Protein AF-A0A9E5UNI3-F1 (afdb_monomer_lite)

pLDDT: mean 81.17, std 11.44, range [41.97, 94.31]

Sequence (112 aa):
MERIGECLTPWPAFVIVAHEAVLGVPSLPRLLHLIREQALPFFSQAADRLAYIQKQYQLHPEDVAEWYAQTRWAIQSPASAPMLSTTQDTLLALGILSEKKPLEVLSQTLDF

Radius of gyration: 17.73 Å; chains: 1; bounding box: 31×44×41 Å

Secondary structure (DSSP, 8-state):
---S-----SS-S------GGGTT-TTHHHHHHHHHHHHHHHHH-HHHHHHHHHHHHT--HHHHHHHHHH----SSPPPPHHHHHHHHHHHHHTTS-SSPPPHHHH------

Foldseek 3Di:
DDPPDDDDDLAAPDDDDDDPVCVPVPCVVVVLVVVLVVCVVLVPDDPVNLVVCCVVVVDDSVVSVVVVVVDDDDSDDDDDPVRLVVNQVVCVVVVVDPDDDDVCVVDDPPPD

Structure (mmCIF, N/CA/C/O backbone):
data_AF-A0A9E5UNI3-F1
#
_entry.id   AF-A0A9E5UNI3-F1
#
loop_
_atom_site.group_PDB
_atom_site.id
_atom_site.type_symbol
_atom_site.label_atom_id
_atom_site.label_alt_id
_atom_site.label_comp_id
_atom_site.label_asym_id
_atom_site.label_entity_id
_atom_site.label_seq_id
_atom_site.pdbx_PDB_ins_code
_atom_site.Cartn_x
_atom_site.Cartn_y
_atom_site.Cartn_z
_atom_site.occupancy
_atom_site.B_iso_or_equiv
_atom_site.auth_seq_id
_atom_site.auth_comp_id
_atom_site.auth_asym_id
_atom_site.auth_atom_id
_atom_site.pdbx_PDB_model_num
ATOM 1 N N . MET A 1 1 ? 8.581 24.498 -17.241 1.00 41.97 1 MET A N 1
ATOM 2 C CA . MET A 1 1 ? 7.389 24.384 -16.378 1.00 41.97 1 MET A CA 1
ATOM 3 C C . MET A 1 1 ? 7.878 23.795 -15.069 1.00 41.97 1 MET A C 1
ATOM 5 O O . MET A 1 1 ? 8.087 22.593 -15.000 1.00 41.97 1 MET A O 1
ATOM 9 N N . GLU A 1 2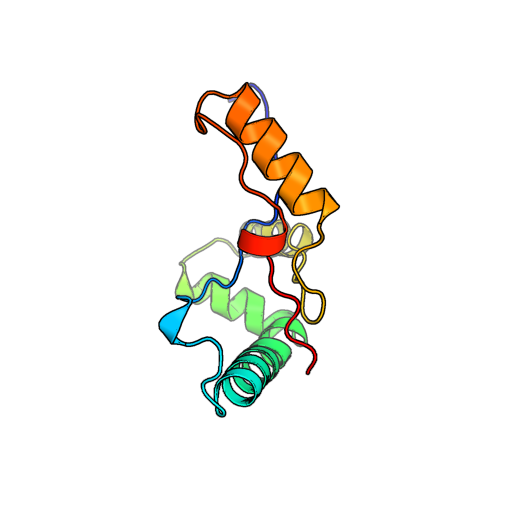 ? 8.224 24.642 -14.100 1.00 46.03 2 GLU A N 1
ATOM 10 C CA . GLU A 1 2 ? 8.705 24.176 -12.796 1.00 46.03 2 GLU A CA 1
ATOM 11 C C . GLU A 1 2 ? 7.510 23.620 -12.018 1.00 46.03 2 GLU A C 1
ATOM 13 O O . GLU A 1 2 ? 6.540 24.333 -11.754 1.00 46.03 2 GLU A O 1
ATOM 18 N N . ARG A 1 3 ? 7.538 22.320 -11.706 1.00 57.88 3 ARG A N 1
ATOM 19 C CA . ARG A 1 3 ? 6.612 21.740 -10.732 1.00 57.88 3 ARG A CA 1
ATOM 20 C C . ARG A 1 3 ? 6.924 22.413 -9.394 1.00 57.88 3 ARG A C 1
ATOM 22 O O . ARG A 1 3 ? 8.017 22.238 -8.873 1.00 57.88 3 ARG A O 1
ATOM 29 N N . ILE A 1 4 ? 5.978 23.184 -8.853 1.00 64.06 4 ILE A N 1
ATOM 30 C CA . ILE A 1 4 ? 6.133 23.934 -7.586 1.00 64.06 4 ILE A CA 1
ATOM 31 C C . ILE A 1 4 ? 6.396 22.987 -6.385 1.00 64.06 4 ILE A C 1
ATOM 33 O O . ILE A 1 4 ? 6.845 23.415 -5.328 1.00 64.06 4 ILE A O 1
ATOM 37 N N . GLY A 1 5 ? 6.205 21.681 -6.568 1.00 66.06 5 GLY A N 1
ATOM 38 C CA . GLY A 1 5 ? 6.701 20.611 -5.708 1.00 66.06 5 GLY A CA 1
ATOM 39 C C . GLY A 1 5 ? 6.002 19.299 -6.054 1.00 66.06 5 GLY A C 1
ATOM 40 O O . GLY A 1 5 ? 4.863 19.308 -6.521 1.00 66.06 5 GLY A O 1
ATOM 41 N N . GLU A 1 6 ? 6.672 18.169 -5.842 1.00 67.06 6 GLU A N 1
ATOM 42 C CA . GLU A 1 6 ? 6.030 16.853 -5.851 1.00 67.06 6 GLU A CA 1
ATOM 43 C C . GLU A 1 6 ? 5.661 16.488 -4.412 1.00 67.06 6 GLU A C 1
ATOM 45 O O . GLU A 1 6 ? 6.523 16.419 -3.537 1.00 67.06 6 GLU A O 1
ATOM 50 N N . CYS A 1 7 ? 4.368 16.295 -4.146 1.00 70.19 7 CYS A N 1
ATOM 51 C CA . CYS A 1 7 ? 3.893 15.821 -2.852 1.00 70.19 7 CYS A CA 1
ATOM 52 C C . CYS A 1 7 ? 3.636 14.319 -2.954 1.00 70.19 7 CYS A C 1
ATOM 54 O O . CYS A 1 7 ? 2.610 13.887 -3.481 1.00 70.19 7 CYS A O 1
ATOM 56 N N . LEU A 1 8 ? 4.595 13.524 -2.482 1.00 70.88 8 LEU A N 1
ATOM 57 C CA . LEU A 1 8 ? 4.409 12.085 -2.363 1.00 70.88 8 LEU A CA 1
ATOM 58 C C . LEU A 1 8 ? 3.465 11.803 -1.196 1.00 70.88 8 LEU A C 1
ATOM 60 O O . LEU A 1 8 ? 3.680 12.274 -0.077 1.00 70.88 8 LEU A O 1
ATOM 64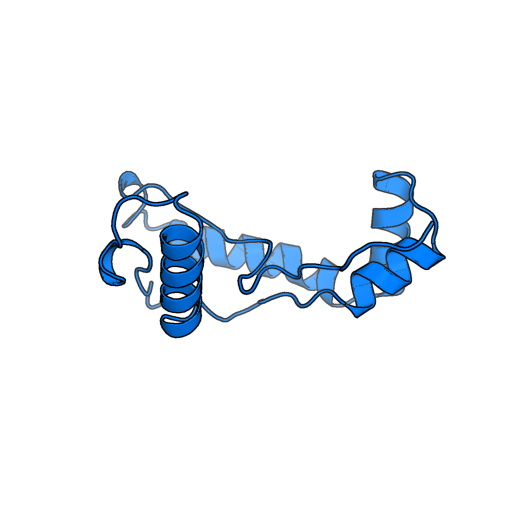 N N . THR A 1 9 ? 2.420 11.021 -1.451 1.00 72.44 9 THR A N 1
ATOM 65 C CA . THR A 1 9 ? 1.519 10.579 -0.391 1.00 72.44 9 THR A CA 1
ATOM 66 C C . THR A 1 9 ? 2.275 9.667 0.577 1.00 72.44 9 THR A C 1
ATOM 68 O O . THR A 1 9 ? 2.943 8.734 0.127 1.00 72.44 9 THR A O 1
ATOM 71 N N . PRO A 1 10 ? 2.154 9.869 1.901 1.00 69.94 10 PRO A N 1
ATOM 72 C CA . PRO A 1 10 ? 2.875 9.068 2.891 1.00 69.94 10 PRO A CA 1
ATOM 73 C C . PRO A 1 10 ? 2.294 7.653 3.095 1.00 69.94 10 PRO A C 1
ATOM 75 O O . PRO A 1 10 ? 2.771 6.913 3.954 1.00 69.94 10 PRO A O 1
ATOM 78 N N . TRP A 1 11 ? 1.272 7.262 2.326 1.00 76.81 11 TRP A N 1
ATOM 79 C CA . TRP A 1 11 ? 0.588 5.966 2.394 1.00 76.81 11 TRP A CA 1
ATOM 80 C C . TRP A 1 11 ? 0.688 5.197 1.066 1.00 76.81 11 TRP A C 1
ATOM 82 O O . TRP A 1 11 ? 0.936 5.807 0.022 1.00 76.81 11 TRP A O 1
ATOM 92 N N . PRO A 1 12 ? 0.501 3.860 1.070 1.00 75.69 12 PRO A N 1
ATOM 93 C CA . PRO A 1 12 ? 0.528 3.067 -0.152 1.00 75.69 12 PRO A CA 1
ATOM 94 C C . PRO A 1 12 ? -0.597 3.477 -1.100 1.00 75.69 12 PRO A C 1
ATOM 96 O O . PRO A 1 12 ? -1.736 3.684 -0.689 1.00 75.69 12 PRO A O 1
ATOM 99 N N . ALA A 1 13 ? -0.282 3.516 -2.393 1.00 75.50 13 ALA A N 1
ATOM 100 C CA . ALA A 1 13 ? -1.248 3.854 -3.434 1.00 75.50 13 ALA A CA 1
ATOM 101 C C . ALA A 1 13 ? -2.371 2.808 -3.594 1.00 75.50 13 ALA A C 1
ATOM 103 O O . ALA A 1 13 ? -3.430 3.127 -4.126 1.00 75.50 13 ALA A O 1
ATOM 104 N N . PHE A 1 14 ? -2.157 1.569 -3.131 1.00 81.94 14 PHE A N 1
ATOM 105 C CA . PHE A 1 14 ? -3.082 0.451 -3.322 1.00 81.94 14 PHE A CA 1
ATOM 106 C C . PHE A 1 14 ? -3.275 -0.349 -2.030 1.00 81.94 14 PHE A C 1
ATOM 108 O O . PHE A 1 14 ? -2.303 -0.709 -1.365 1.00 81.94 14 PHE A O 1
ATOM 115 N N . VAL A 1 15 ? -4.532 -0.670 -1.712 1.00 83.50 15 VAL A N 1
ATOM 116 C CA . VAL A 1 15 ? -4.939 -1.526 -0.587 1.00 83.50 15 VAL A CA 1
ATOM 117 C C . VAL A 1 15 ? -6.133 -2.395 -0.995 1.00 83.50 15 VAL A C 1
ATOM 119 O O . VAL A 1 15 ?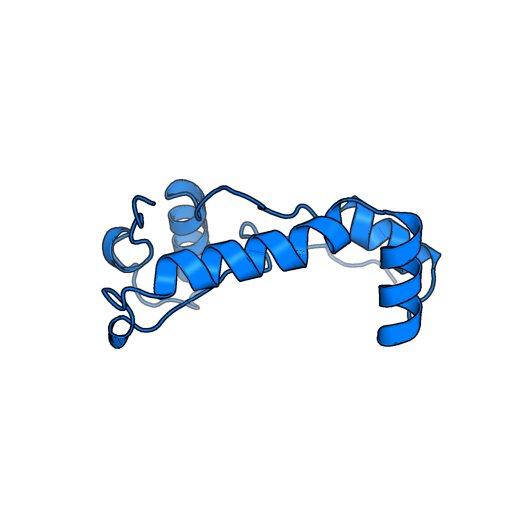 -6.932 -1.998 -1.842 1.00 83.50 15 VAL A O 1
ATOM 122 N N . ILE A 1 16 ? -6.269 -3.577 -0.389 1.00 83.19 16 ILE A N 1
ATOM 123 C CA . ILE A 1 16 ? -7.467 -4.419 -0.516 1.00 83.19 16 ILE A CA 1
ATOM 124 C C . ILE A 1 16 ? -8.374 -4.121 0.676 1.00 83.19 16 ILE A C 1
ATOM 126 O O . ILE A 1 16 ? -7.924 -4.177 1.818 1.00 83.19 16 ILE A O 1
ATOM 130 N N . VAL A 1 17 ? -9.648 -3.834 0.411 1.0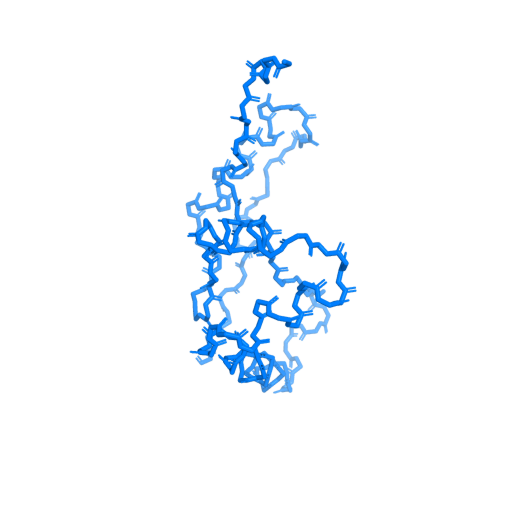0 85.38 17 VAL A N 1
ATOM 131 C CA . VAL A 1 17 ? -10.671 -3.580 1.434 1.00 85.38 17 VAL A CA 1
ATOM 132 C C . VAL A 1 17 ? -11.812 -4.568 1.238 1.00 85.38 17 VAL A C 1
ATOM 134 O O . VAL A 1 17 ? -12.171 -4.898 0.108 1.00 85.38 17 VAL A O 1
ATOM 137 N N . ALA A 1 18 ? -12.383 -5.043 2.339 1.00 85.06 18 ALA A N 1
ATOM 138 C CA . ALA A 1 18 ? -13.500 -5.972 2.338 1.00 85.06 18 ALA A CA 1
ATOM 139 C C . ALA A 1 18 ? -14.590 -5.485 3.296 1.00 85.06 18 ALA A C 1
ATOM 141 O O . ALA A 1 18 ? -14.299 -4.840 4.302 1.00 85.06 18 ALA A O 1
ATOM 142 N N . HIS A 1 19 ? -15.848 -5.796 2.985 1.00 87.50 19 HIS A N 1
ATOM 143 C CA . HIS A 1 19 ? -16.952 -5.533 3.905 1.00 87.50 19 HIS A CA 1
ATOM 144 C C . HIS A 1 19 ? -16.896 -6.516 5.077 1.00 87.50 19 HIS A C 1
ATOM 146 O O . HIS A 1 19 ? -16.640 -7.701 4.884 1.00 87.50 19 HIS A O 1
ATOM 152 N N . GLU A 1 20 ? -17.263 -6.071 6.276 1.00 85.19 20 GLU A N 1
ATOM 153 C CA . GLU A 1 20 ? -17.320 -6.939 7.458 1.00 85.19 20 GLU A CA 1
ATOM 154 C C . GLU A 1 20 ? -18.180 -8.204 7.276 1.00 85.19 20 GLU A C 1
ATOM 156 O O . GLU A 1 20 ? -17.904 -9.229 7.882 1.00 85.19 20 GLU A O 1
ATOM 161 N N . ALA A 1 21 ? -19.177 -8.186 6.384 1.00 87.50 21 ALA A N 1
ATOM 162 C CA . ALA A 1 21 ? -20.065 -9.314 6.127 1.00 87.50 21 ALA A CA 1
ATOM 163 C C . ALA A 1 21 ? -19.352 -10.499 5.460 1.00 87.50 21 ALA A C 1
ATOM 165 O O . ALA A 1 21 ? -19.879 -11.608 5.464 1.00 87.50 21 ALA A O 1
ATOM 166 N N . VAL A 1 22 ? -18.173 -10.272 4.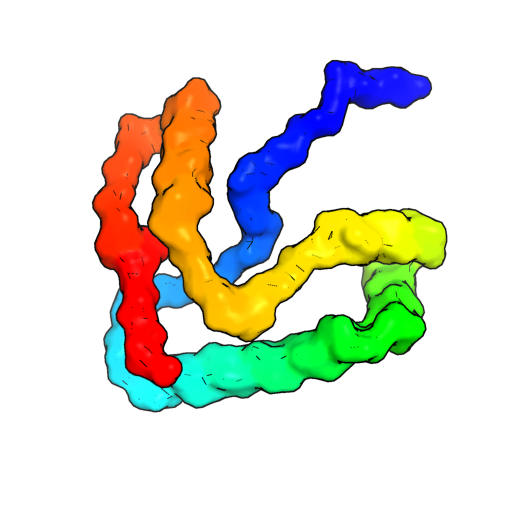867 1.00 87.25 22 VAL A N 1
ATOM 167 C CA . VAL A 1 22 ? -17.355 -11.351 4.303 1.00 87.25 22 VAL A CA 1
ATOM 168 C C . VAL A 1 22 ? -16.313 -11.878 5.291 1.00 87.25 22 VAL A C 1
ATOM 170 O O . VAL A 1 22 ? -15.662 -12.884 5.002 1.00 87.25 22 VAL A O 1
ATOM 173 N N . LEU A 1 23 ? -16.163 -11.245 6.461 1.00 80.56 23 LEU A N 1
ATOM 174 C CA . LEU A 1 23 ? -15.317 -11.753 7.538 1.00 80.56 23 LEU A CA 1
ATOM 175 C C . LEU A 1 23 ? -15.940 -13.049 8.070 1.00 80.56 23 LEU A C 1
ATOM 177 O O . LEU A 1 23 ? -17.087 -13.072 8.505 1.00 80.56 23 LEU A O 1
ATOM 181 N N . GLY A 1 24 ? -15.195 -14.150 7.985 1.00 79.69 24 GLY A N 1
ATOM 182 C CA . GLY A 1 24 ? -15.674 -15.484 8.366 1.00 79.69 24 GLY A CA 1
ATOM 183 C C . GLY A 1 24 ? -16.170 -16.348 7.205 1.00 79.69 24 GLY A C 1
ATOM 184 O O . GLY A 1 24 ? -16.479 -17.519 7.416 1.00 79.69 24 GLY A O 1
ATOM 185 N N . VAL A 1 25 ? -16.187 -15.833 5.969 1.00 89.12 25 VAL A N 1
ATOM 186 C CA . VAL A 1 25 ? -16.397 -16.677 4.786 1.00 89.12 25 VAL A CA 1
ATOM 187 C C . VAL A 1 25 ? -15.208 -17.643 4.649 1.00 89.12 25 VAL A C 1
ATOM 189 O O . VAL A 1 25 ? -14.082 -17.180 4.445 1.00 89.12 25 VAL A O 1
ATOM 192 N N . PRO A 1 26 ? -15.412 -18.977 4.688 1.00 86.94 26 PRO A N 1
ATOM 193 C CA . PRO A 1 26 ? -14.303 -19.940 4.700 1.00 86.94 26 PRO A CA 1
ATOM 194 C C . PRO A 1 26 ? -13.402 -19.888 3.461 1.00 86.94 26 PRO A C 1
ATOM 196 O O . PRO A 1 26 ? -12.259 -20.332 3.500 1.00 86.94 26 PRO A O 1
ATOM 199 N N . SER A 1 27 ? -13.904 -19.358 2.342 1.00 89.56 27 SER A N 1
ATOM 200 C CA . SER A 1 27 ? -13.147 -19.207 1.097 1.00 89.56 27 SER A CA 1
ATOM 201 C C . SER A 1 27 ? -12.342 -17.908 1.007 1.00 89.56 27 SER A C 1
ATOM 203 O O . SER A 1 27 ? -11.503 -17.801 0.113 1.00 89.56 27 SER A O 1
ATOM 205 N N . LEU A 1 28 ? -12.532 -16.946 1.918 1.00 87.81 28 LEU A N 1
ATOM 206 C CA . LEU A 1 28 ? -11.794 -15.678 1.928 1.00 87.81 28 LEU A CA 1
ATOM 207 C C . LEU A 1 28 ? -10.260 -15.853 1.976 1.00 87.81 28 LEU A C 1
ATOM 209 O O . LEU A 1 28 ? -9.585 -15.220 1.160 1.00 87.81 28 LEU A O 1
ATOM 213 N N . PRO A 1 29 ? -9.680 -16.730 2.825 1.00 84.88 29 PRO A N 1
ATOM 214 C CA . PRO A 1 29 ? -8.232 -16.943 2.852 1.00 84.88 29 PRO A CA 1
ATOM 215 C C . PRO A 1 29 ? -7.725 -17.480 1.511 1.00 84.88 29 PRO A C 1
ATOM 217 O O . PRO A 1 29 ? -6.728 -17.005 0.968 1.00 84.88 29 PRO A O 1
ATOM 220 N N . ARG A 1 30 ? -8.463 -18.437 0.930 1.00 89.12 30 ARG A N 1
ATOM 221 C CA . ARG A 1 30 ? -8.141 -19.030 -0.371 1.00 89.12 30 ARG A CA 1
ATOM 222 C C . ARG A 1 30 ? -8.215 -17.999 -1.492 1.00 89.12 30 ARG A C 1
ATOM 224 O O . ARG A 1 30 ? -7.354 -18.000 -2.362 1.00 89.12 30 ARG A O 1
ATOM 231 N N . LEU A 1 31 ? -9.214 -17.120 -1.474 1.00 89.69 31 LEU A N 1
ATOM 232 C CA . LEU A 1 31 ? -9.342 -16.036 -2.446 1.00 89.69 31 LEU A CA 1
ATOM 233 C C . LEU A 1 31 ? -8.150 -15.077 -2.361 1.00 89.69 31 LEU A C 1
ATOM 235 O O . LEU A 1 31 ? -7.542 -14.775 -3.383 1.00 89.69 31 LEU A O 1
ATOM 239 N N . LEU A 1 32 ? -7.782 -14.639 -1.154 1.00 86.69 32 LEU A N 1
ATOM 240 C CA . LEU A 1 32 ? -6.625 -13.765 -0.948 1.00 86.69 32 LEU A CA 1
ATOM 241 C C . LEU A 1 32 ? -5.319 -14.438 -1.386 1.00 86.69 32 LEU A C 1
ATOM 243 O O . LEU A 1 32 ? -4.478 -13.791 -2.008 1.00 86.69 32 LEU A O 1
ATOM 247 N N . HIS A 1 33 ? -5.163 -15.734 -1.111 1.00 85.88 33 HIS A N 1
ATOM 248 C CA . HIS A 1 33 ? -4.028 -16.515 -1.592 1.00 85.88 33 HIS A CA 1
ATOM 249 C C . HIS A 1 33 ? -3.986 -16.568 -3.125 1.00 85.88 33 HIS A C 1
ATOM 251 O O . HIS A 1 33 ? -2.963 -16.227 -3.707 1.00 85.88 33 HIS A O 1
ATOM 257 N N . LEU A 1 34 ? -5.106 -16.884 -3.782 1.00 88.94 34 LEU A N 1
ATOM 258 C CA . LEU A 1 34 ? -5.195 -16.923 -5.245 1.00 88.94 34 LEU A CA 1
ATOM 259 C C . LEU A 1 34 ? -4.893 -15.564 -5.885 1.00 88.94 34 LEU A C 1
ATOM 261 O O . LEU A 1 34 ? -4.187 -15.513 -6.885 1.00 88.94 34 LEU A O 1
ATOM 265 N N . ILE A 1 35 ? -5.379 -14.460 -5.309 1.00 87.38 35 ILE A N 1
ATOM 266 C CA . ILE A 1 35 ? -5.053 -13.107 -5.788 1.00 87.38 35 ILE A CA 1
ATOM 267 C C . ILE A 1 35 ? -3.537 -12.883 -5.742 1.00 87.38 35 ILE A C 1
ATOM 269 O O . ILE A 1 35 ? -2.957 -12.406 -6.717 1.00 87.38 35 ILE A O 1
ATOM 273 N N . ARG A 1 36 ? -2.882 -13.259 -4.636 1.00 82.62 36 ARG A N 1
ATOM 274 C CA . ARG A 1 36 ? -1.424 -13.131 -4.485 1.00 82.62 36 ARG A CA 1
ATOM 275 C C . ARG A 1 36 ? -0.673 -14.025 -5.468 1.00 82.62 36 ARG A C 1
ATOM 277 O O . ARG A 1 36 ? 0.273 -13.556 -6.092 1.00 82.62 36 ARG A O 1
ATOM 284 N N . GLU A 1 37 ? -1.102 -15.274 -5.640 1.00 85.50 37 GLU A N 1
ATOM 285 C CA . GLU A 1 37 ? -0.488 -16.205 -6.590 1.00 85.50 37 GLU A CA 1
ATOM 286 C C . GLU A 1 37 ? -0.612 -15.725 -8.035 1.00 85.50 37 GLU A C 1
ATOM 288 O O . GLU A 1 37 ? 0.360 -15.791 -8.776 1.00 85.50 37 GLU A O 1
ATOM 293 N N . GLN A 1 38 ? -1.768 -15.195 -8.439 1.00 84.69 38 GLN A N 1
ATOM 294 C CA . GLN A 1 38 ? -1.966 -14.664 -9.792 1.00 84.69 38 GLN A CA 1
ATOM 295 C C . GLN A 1 38 ? -1.192 -13.361 -10.026 1.00 84.69 38 GLN A C 1
ATOM 297 O O . GLN A 1 38 ? -0.753 -13.090 -11.142 1.00 84.69 38 GLN A O 1
ATOM 302 N N . ALA A 1 39 ? -0.989 -12.559 -8.979 1.00 81.12 39 ALA A N 1
ATOM 303 C CA . ALA A 1 39 ? -0.209 -11.332 -9.069 1.00 81.12 39 ALA A CA 1
ATOM 304 C C . ALA A 1 39 ? 1.312 -11.592 -9.071 1.00 81.12 39 ALA A C 1
ATOM 306 O O . ALA A 1 39 ? 2.069 -10.817 -9.651 1.00 81.12 39 ALA A O 1
ATOM 307 N N . LEU A 1 40 ? 1.783 -12.689 -8.469 1.00 78.56 40 LEU A N 1
ATOM 308 C CA . LEU A 1 40 ? 3.213 -12.982 -8.329 1.00 78.56 40 LEU A CA 1
ATOM 309 C C . LEU A 1 40 ? 3.974 -13.070 -9.674 1.00 78.56 40 LEU A C 1
ATOM 311 O O . LEU A 1 40 ? 5.030 -12.439 -9.771 1.00 78.56 40 LEU A O 1
ATOM 315 N N . PRO A 1 41 ? 3.475 -13.762 -10.723 1.00 75.00 41 PRO A N 1
ATOM 316 C CA . PRO A 1 41 ? 4.104 -13.773 -12.046 1.00 75.00 41 PRO A CA 1
ATOM 317 C C . PRO A 1 41 ? 4.263 -12.377 -12.651 1.00 75.00 41 PRO A C 1
ATOM 319 O O . PRO A 1 41 ? 5.294 -12.067 -13.247 1.00 75.00 41 PRO A O 1
ATOM 322 N N . PHE A 1 42 ? 3.270 -11.507 -12.442 1.00 73.81 42 PHE A N 1
ATOM 323 C CA . PHE A 1 42 ? 3.322 -10.125 -12.911 1.00 73.81 42 PHE A CA 1
ATOM 324 C C . PHE A 1 42 ? 4.468 -9.345 -12.246 1.00 73.81 42 PHE A C 1
ATOM 326 O O . PHE A 1 42 ? 5.099 -8.498 -12.877 1.00 73.81 42 PHE A O 1
ATOM 333 N N . PHE A 1 43 ? 4.802 -9.664 -10.994 1.00 71.38 43 PHE A N 1
ATOM 334 C CA . PHE A 1 43 ? 5.906 -9.030 -10.270 1.00 71.38 43 PHE A CA 1
ATOM 335 C C . PHE A 1 43 ? 7.276 -9.670 -10.534 1.00 71.38 43 PHE A C 1
ATOM 337 O O . PHE A 1 43 ? 8.298 -8.997 -10.373 1.00 71.38 43 PHE A O 1
ATOM 344 N N . SER A 1 44 ? 7.336 -10.933 -10.965 1.00 68.12 44 SER A N 1
ATOM 345 C CA . SER A 1 44 ? 8.599 -11.664 -11.129 1.00 68.12 44 SER A CA 1
ATOM 346 C C . SER A 1 44 ? 9.267 -11.475 -12.498 1.00 68.12 44 SER A C 1
ATOM 348 O O . SER A 1 44 ? 10.496 -11.496 -12.565 1.00 68.12 44 SER A O 1
ATOM 350 N N . GLN A 1 45 ? 8.515 -11.214 -13.576 1.00 70.19 45 GLN A N 1
ATOM 351 C CA . GLN A 1 45 ? 9.067 -11.062 -14.935 1.00 70.19 45 GLN A CA 1
ATOM 352 C C . GLN A 1 45 ? 9.029 -9.612 -15.435 1.00 70.19 45 GLN A C 1
ATOM 354 O O . GLN A 1 45 ? 7.972 -9.046 -15.706 1.00 70.19 45 GLN A O 1
ATOM 359 N N . ALA A 1 46 ? 10.206 -8.986 -15.549 1.00 67.31 46 ALA A N 1
ATOM 360 C CA . ALA A 1 46 ? 10.317 -7.542 -15.762 1.00 67.31 46 ALA A CA 1
ATOM 361 C C . ALA A 1 46 ? 10.062 -7.037 -17.178 1.00 67.31 46 ALA A C 1
ATOM 363 O O . ALA A 1 46 ? 9.465 -5.977 -17.335 1.00 67.31 46 ALA A O 1
ATOM 364 N N . ALA A 1 47 ? 10.494 -7.766 -18.200 1.00 71.44 47 ALA A N 1
ATOM 365 C CA . ALA A 1 47 ? 10.333 -7.315 -19.578 1.00 71.44 47 ALA A CA 1
ATOM 366 C C . ALA A 1 47 ? 8.869 -7.419 -20.038 1.00 71.44 47 ALA A C 1
ATOM 368 O O . ALA A 1 47 ? 8.309 -6.455 -20.563 1.00 71.44 47 ALA A O 1
ATOM 369 N N . ASP A 1 48 ? 8.223 -8.551 -19.752 1.00 77.56 48 ASP A N 1
ATOM 370 C CA . ASP A 1 48 ? 6.865 -8.841 -20.222 1.00 77.56 48 ASP A CA 1
ATOM 371 C C . ASP A 1 48 ? 5.817 -7.914 -19.588 1.00 77.56 48 ASP A C 1
ATOM 373 O O . ASP A 1 48 ? 4.875 -7.482 -20.255 1.00 77.56 48 ASP A O 1
ATOM 377 N N . ARG A 1 49 ? 6.010 -7.516 -18.322 1.00 80.62 49 ARG A N 1
ATOM 378 C CA . ARG A 1 49 ? 5.092 -6.599 -17.624 1.00 80.62 49 ARG A CA 1
ATOM 379 C C . ARG A 1 49 ? 5.178 -5.155 -18.119 1.00 80.62 49 ARG A C 1
ATOM 381 O O . ARG A 1 49 ? 4.142 -4.510 -18.247 1.00 80.62 49 ARG A O 1
ATOM 388 N N . LEU A 1 50 ? 6.377 -4.633 -18.402 1.00 87.81 50 LEU A N 1
ATOM 389 C CA . LEU A 1 50 ? 6.521 -3.251 -18.879 1.00 87.81 50 LEU A CA 1
ATOM 390 C C . LEU A 1 50 ? 5.916 -3.128 -20.278 1.00 87.81 50 LEU A C 1
ATOM 392 O O . LEU A 1 50 ? 5.151 -2.201 -20.527 1.00 87.81 50 LEU A O 1
ATOM 396 N N . ALA A 1 51 ? 6.160 -4.120 -21.141 1.00 87.25 51 ALA A N 1
ATOM 397 C CA . ALA A 1 51 ? 5.524 -4.212 -22.452 1.00 87.25 51 ALA A CA 1
ATOM 398 C C . ALA A 1 51 ? 3.993 -4.329 -22.344 1.00 87.25 51 ALA A C 1
ATOM 400 O O . ALA A 1 51 ? 3.265 -3.686 -23.104 1.00 87.25 51 ALA A O 1
ATOM 401 N N . TYR A 1 52 ? 3.490 -5.107 -21.378 1.00 87.94 52 TYR A N 1
ATOM 402 C CA . TYR A 1 52 ? 2.056 -5.204 -21.104 1.00 87.94 52 TYR A CA 1
ATOM 403 C C . TYR A 1 52 ? 1.456 -3.854 -20.688 1.00 87.94 52 TYR A C 1
ATOM 405 O O . TYR A 1 52 ? 0.480 -3.420 -21.294 1.00 87.94 52 TYR A O 1
ATOM 413 N N . ILE A 1 53 ? 2.047 -3.163 -19.707 1.00 89.06 53 ILE A N 1
ATOM 414 C CA . ILE A 1 53 ? 1.573 -1.855 -19.220 1.00 89.06 53 ILE A CA 1
ATOM 415 C C . ILE A 1 53 ? 1.619 -0.818 -20.346 1.00 89.06 53 ILE A C 1
ATOM 417 O O . ILE A 1 53 ? 0.630 -0.128 -20.590 1.00 89.06 53 ILE A O 1
ATOM 421 N N . GLN A 1 54 ? 2.735 -0.754 -21.072 1.00 92.56 54 GLN A N 1
ATOM 422 C CA . GLN A 1 54 ? 2.914 0.130 -22.220 1.00 92.56 54 GLN A CA 1
ATOM 423 C C . GLN A 1 54 ? 1.797 -0.071 -23.249 1.00 92.56 54 GLN A C 1
ATOM 425 O O . GLN A 1 54 ? 1.162 0.893 -23.670 1.00 92.56 54 GLN A O 1
ATOM 430 N N . LYS A 1 55 ? 1.526 -1.324 -23.637 1.00 92.25 55 LYS A N 1
ATOM 431 C CA . LYS A 1 55 ? 0.505 -1.652 -24.637 1.00 92.25 55 LYS A CA 1
ATOM 432 C C . LYS A 1 55 ? -0.908 -1.381 -24.127 1.00 92.25 55 LYS A C 1
ATOM 434 O O . LYS A 1 55 ? -1.724 -0.835 -24.864 1.00 92.25 55 LYS A O 1
ATOM 439 N N . GLN A 1 56 ? -1.198 -1.776 -22.891 1.00 93.25 56 GLN A N 1
ATOM 440 C CA . GLN A 1 56 ? -2.534 -1.689 -22.310 1.00 93.25 56 GLN A CA 1
ATOM 441 C C . GLN A 1 56 ? -2.961 -0.239 -22.068 1.00 93.25 56 GLN A C 1
ATOM 443 O O . GLN A 1 56 ? -4.120 0.102 -22.293 1.00 93.25 56 GLN A O 1
ATOM 448 N N . TYR A 1 57 ? -2.029 0.604 -21.624 1.00 91.94 57 TYR A N 1
ATOM 449 C CA . TYR A 1 57 ? -2.301 1.991 -21.248 1.00 91.94 57 TYR A CA 1
ATOM 450 C C . TYR A 1 57 ? -1.760 3.016 -22.255 1.00 91.94 57 TYR A C 1
ATOM 452 O O . TYR A 1 57 ? -1.913 4.211 -22.030 1.00 91.94 57 TYR A O 1
ATOM 460 N N . GLN A 1 58 ? -1.171 2.563 -23.370 1.00 94.31 58 GLN A N 1
ATOM 461 C CA . GLN A 1 58 ? -0.627 3.404 -24.448 1.00 94.31 58 GLN A CA 1
ATOM 462 C C . GLN A 1 58 ? 0.395 4.436 -23.939 1.00 94.31 58 GLN A C 1
ATOM 464 O O . GLN A 1 58 ? 0.373 5.602 -24.322 1.00 94.31 58 GLN A O 1
ATOM 469 N N . LEU A 1 59 ? 1.286 3.991 -23.051 1.00 93.25 59 LEU A N 1
ATOM 470 C CA . LEU A 1 59 ? 2.291 4.830 -22.392 1.00 93.25 59 LEU A CA 1
ATOM 471 C C . LEU A 1 59 ? 3.649 4.741 -23.099 1.00 93.25 59 LEU A C 1
ATOM 473 O O . LEU A 1 59 ? 3.932 3.760 -23.790 1.00 93.25 59 LEU A O 1
ATOM 477 N N . HIS A 1 60 ? 4.513 5.740 -22.909 1.00 93.00 60 HIS A N 1
ATOM 478 C CA . HIS A 1 60 ? 5.880 5.679 -23.423 1.00 93.00 60 HIS A CA 1
ATOM 479 C C . HIS A 1 60 ? 6.726 4.669 -22.623 1.00 93.00 60 HIS A C 1
ATOM 481 O O . HIS A 1 60 ? 6.605 4.607 -21.399 1.00 93.00 60 HIS A O 1
ATOM 487 N N . PRO A 1 61 ? 7.601 3.877 -23.277 1.00 89.31 61 PRO A N 1
ATOM 488 C CA . PRO A 1 61 ? 8.407 2.862 -22.592 1.00 89.31 61 PRO A CA 1
ATOM 489 C C . PRO A 1 61 ? 9.289 3.419 -21.468 1.00 89.31 61 PRO A C 1
ATOM 491 O O . PRO A 1 61 ? 9.440 2.771 -20.434 1.00 89.31 61 PRO A O 1
ATOM 494 N N . GLU A 1 62 ? 9.854 4.612 -21.672 1.00 90.31 62 GLU A N 1
ATOM 495 C CA . GLU A 1 62 ? 10.726 5.284 -20.702 1.00 90.31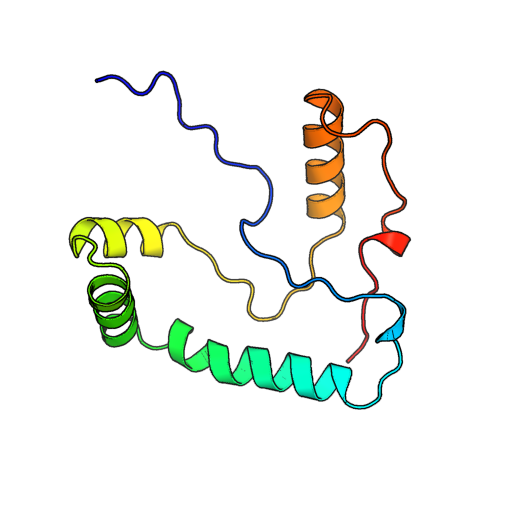 62 GLU A CA 1
ATOM 496 C C . GLU A 1 62 ? 9.949 5.658 -19.432 1.00 90.31 62 GLU A C 1
ATOM 498 O O . GLU A 1 62 ? 10.362 5.278 -18.336 1.00 90.31 62 GLU A O 1
ATOM 503 N N . ASP A 1 63 ? 8.763 6.255 -19.584 1.00 90.00 63 ASP A N 1
ATOM 504 C CA . ASP A 1 63 ? 7.877 6.614 -18.469 1.00 90.00 63 ASP A CA 1
ATOM 505 C C . ASP A 1 63 ? 7.438 5.381 -17.666 1.00 90.00 63 ASP A C 1
ATOM 507 O O . ASP A 1 63 ? 7.387 5.400 -16.437 1.00 90.00 63 ASP A O 1
ATOM 511 N N . VAL A 1 64 ? 7.130 4.277 -18.357 1.00 90.31 64 VAL A N 1
ATOM 512 C CA . VAL A 1 64 ? 6.710 3.021 -17.717 1.00 90.31 64 VAL A CA 1
ATOM 513 C C . VAL A 1 64 ? 7.860 2.401 -16.924 1.00 90.31 64 VAL A C 1
ATOM 515 O O . VAL A 1 64 ? 7.640 1.897 -15.820 1.00 90.31 64 VAL A O 1
ATOM 518 N N . ALA A 1 65 ? 9.083 2.446 -17.456 1.00 88.25 65 ALA A N 1
ATOM 519 C CA . ALA A 1 65 ? 10.271 1.960 -16.762 1.00 88.25 65 ALA A CA 1
ATOM 520 C C . ALA A 1 65 ? 10.591 2.807 -15.520 1.00 88.25 65 ALA A C 1
ATOM 522 O O . ALA A 1 65 ? 10.856 2.245 -14.453 1.00 88.25 65 ALA A O 1
ATOM 523 N N . GLU A 1 66 ? 10.514 4.135 -15.636 1.00 89.75 66 GLU A N 1
ATOM 524 C CA . GLU A 1 66 ? 10.745 5.063 -14.529 1.00 89.75 66 GLU A CA 1
ATOM 525 C C . GLU A 1 66 ? 9.696 4.897 -13.421 1.00 89.75 66 GLU A C 1
ATOM 527 O O . GLU A 1 66 ? 10.046 4.680 -12.258 1.00 89.75 66 GLU A O 1
ATOM 532 N N . TRP A 1 67 ? 8.409 4.906 -13.778 1.00 87.62 67 TRP A N 1
ATOM 533 C CA . TRP A 1 67 ? 7.309 4.696 -12.836 1.00 87.62 67 TRP A CA 1
ATOM 534 C C . TRP A 1 67 ? 7.429 3.354 -12.107 1.00 87.62 67 TRP A C 1
ATOM 536 O O . TRP A 1 67 ? 7.260 3.271 -10.884 1.00 87.62 67 TRP A O 1
ATOM 546 N N . TYR A 1 68 ? 7.760 2.288 -12.840 1.00 84.62 68 TYR A N 1
ATOM 547 C CA . TYR A 1 68 ? 7.891 0.967 -12.241 1.00 84.62 68 TYR A CA 1
ATOM 548 C C . TYR A 1 68 ? 9.066 0.902 -11.259 1.00 84.62 68 TYR A C 1
ATOM 550 O O . TYR A 1 68 ? 8.928 0.308 -10.191 1.00 84.62 68 TYR A O 1
ATOM 558 N N . ALA A 1 69 ? 10.206 1.528 -11.574 1.00 84.81 69 ALA A N 1
ATOM 559 C CA . ALA A 1 69 ? 11.373 1.563 -10.688 1.00 84.81 69 ALA A CA 1
ATOM 560 C C . ALA A 1 69 ? 11.080 2.240 -9.336 1.00 84.81 69 ALA A C 1
ATOM 562 O O . ALA A 1 69 ? 11.697 1.902 -8.323 1.00 84.81 69 ALA A O 1
ATOM 563 N N . GLN A 1 70 ? 10.117 3.163 -9.308 1.00 82.00 70 GLN A N 1
ATOM 564 C CA . GLN A 1 70 ? 9.676 3.862 -8.099 1.00 82.00 70 GLN A CA 1
ATOM 565 C C . GLN A 1 70 ? 8.569 3.108 -7.339 1.00 82.00 70 GLN A C 1
ATOM 567 O O . GLN A 1 70 ? 8.285 3.415 -6.179 1.00 82.00 70 GLN A O 1
ATOM 572 N N . THR A 1 71 ? 7.960 2.090 -7.953 1.00 79.94 71 THR A N 1
ATOM 573 C CA . THR A 1 71 ? 6.821 1.363 -7.388 1.00 79.94 71 THR A CA 1
ATOM 574 C C . THR A 1 71 ? 7.275 0.148 -6.579 1.00 79.94 71 THR A C 1
ATOM 576 O O . THR A 1 71 ? 8.003 -0.719 -7.061 1.00 79.94 71 THR A O 1
ATOM 579 N N . ARG A 1 72 ? 6.792 0.037 -5.336 1.00 76.69 72 ARG A N 1
ATOM 580 C CA . ARG A 1 72 ? 7.004 -1.135 -4.473 1.00 76.69 72 ARG A CA 1
ATOM 581 C C . ARG A 1 72 ? 5.685 -1.851 -4.225 1.00 76.69 72 ARG A C 1
ATOM 583 O O . ARG A 1 72 ? 4.710 -1.229 -3.817 1.00 76.69 72 ARG A O 1
ATOM 590 N N . TRP A 1 73 ? 5.682 -3.165 -4.418 1.00 75.19 73 TRP A N 1
ATOM 591 C CA . TRP A 1 73 ? 4.507 -4.008 -4.214 1.00 75.19 73 TRP A CA 1
ATOM 592 C C . TRP A 1 73 ? 4.644 -4.807 -2.923 1.00 75.19 73 TRP A C 1
ATOM 594 O O . TRP A 1 73 ? 5.617 -5.537 -2.729 1.00 75.19 73 TRP A O 1
ATOM 604 N N . ALA A 1 74 ? 3.661 -4.682 -2.035 1.00 70.31 74 ALA A N 1
ATOM 605 C CA . ALA A 1 74 ? 3.569 -5.519 -0.848 1.00 70.31 74 ALA A CA 1
ATOM 606 C C . ALA A 1 74 ? 2.933 -6.862 -1.233 1.00 70.31 74 ALA A C 1
ATOM 608 O O . ALA A 1 74 ? 1.730 -6.947 -1.455 1.00 70.31 74 ALA A O 1
ATOM 609 N N . ILE A 1 75 ? 3.749 -7.913 -1.337 1.00 64.31 75 ILE A N 1
ATOM 610 C CA . ILE A 1 75 ? 3.279 -9.247 -1.754 1.00 64.31 75 ILE A CA 1
ATOM 611 C C . ILE A 1 75 ? 2.742 -10.051 -0.556 1.00 64.31 75 ILE A C 1
ATOM 613 O O . ILE A 1 75 ? 1.889 -10.921 -0.723 1.00 64.31 75 ILE A O 1
ATOM 617 N N . GLN A 1 76 ? 3.223 -9.767 0.661 1.00 62.91 76 GLN A N 1
ATOM 618 C CA . GLN A 1 76 ? 2.978 -10.629 1.827 1.00 62.91 76 GLN A CA 1
ATOM 619 C C . GLN A 1 76 ? 2.610 -9.893 3.121 1.00 62.91 76 GLN A C 1
ATOM 621 O O . GLN A 1 76 ? 2.059 -10.515 4.023 1.00 62.91 76 GLN A O 1
ATOM 626 N N . SER A 1 77 ? 2.885 -8.593 3.240 1.00 64.56 77 SER A N 1
ATOM 627 C CA . SER A 1 77 ? 2.703 -7.889 4.514 1.00 64.56 77 SER A CA 1
ATOM 628 C C . SER A 1 77 ? 1.332 -7.215 4.602 1.00 64.56 77 SER A C 1
ATOM 630 O O . SER A 1 77 ? 0.958 -6.501 3.668 1.00 64.56 77 SER A O 1
ATOM 632 N N . PRO A 1 78 ? 0.588 -7.394 5.710 1.00 69.44 78 PRO A N 1
ATOM 633 C CA . PRO A 1 78 ? -0.590 -6.582 5.981 1.00 69.44 78 PRO A CA 1
ATOM 634 C C . PRO A 1 78 ? -0.209 -5.101 6.098 1.00 69.44 78 PRO A C 1
ATOM 636 O O . PRO A 1 78 ? 0.949 -4.751 6.349 1.00 69.44 78 PRO A O 1
ATOM 639 N N . ALA A 1 79 ? -1.202 -4.227 5.928 1.00 75.12 79 ALA A N 1
ATOM 640 C CA . ALA A 1 79 ? -1.046 -2.807 6.216 1.00 75.12 79 ALA A CA 1
ATOM 641 C C . ALA A 1 79 ? -0.550 -2.630 7.658 1.00 75.12 79 ALA A C 1
ATOM 643 O O . ALA A 1 79 ? -1.141 -3.169 8.594 1.00 75.12 79 ALA A O 1
ATOM 644 N N . SER A 1 80 ? 0.553 -1.905 7.842 1.00 80.75 80 SER A N 1
ATOM 645 C CA . SER A 1 80 ? 1.143 -1.753 9.168 1.00 80.75 80 SER A CA 1
ATOM 646 C C . SER A 1 80 ? 0.361 -0.729 9.997 1.00 80.75 80 SER A C 1
ATOM 648 O O . SER A 1 80 ? -0.088 0.300 9.487 1.00 80.75 80 SER A O 1
ATOM 650 N N . ALA A 1 81 ? 0.226 -0.985 11.299 1.00 84.44 81 ALA A N 1
ATOM 651 C CA . ALA A 1 81 ? -0.395 -0.048 12.234 1.00 84.44 81 ALA A CA 1
ATOM 652 C C . ALA A 1 81 ? 0.229 1.369 12.184 1.00 84.44 81 ALA A C 1
ATOM 654 O O . ALA A 1 81 ? -0.531 2.341 12.137 1.00 84.44 81 ALA A O 1
ATOM 655 N N . PRO A 1 82 ? 1.571 1.532 12.096 1.00 86.19 82 PRO A N 1
ATOM 656 C CA . PRO A 1 82 ? 2.179 2.852 11.929 1.00 86.19 82 PRO A CA 1
ATOM 657 C C . PRO A 1 82 ? 1.734 3.556 10.644 1.00 86.19 82 PRO A C 1
ATOM 659 O O . PRO A 1 82 ? 1.402 4.736 10.682 1.00 86.19 82 PRO A O 1
ATOM 662 N N . MET A 1 83 ? 1.658 2.830 9.523 1.00 85.19 83 MET A N 1
ATOM 663 C CA . MET A 1 83 ? 1.212 3.383 8.242 1.00 85.19 83 MET A CA 1
ATOM 664 C C . MET A 1 83 ? -0.236 3.884 8.323 1.00 85.19 83 MET A C 1
ATOM 666 O O . MET A 1 83 ? -0.527 4.994 7.876 1.00 85.19 83 MET A O 1
ATOM 670 N N . LEU A 1 84 ? -1.141 3.107 8.928 1.00 88.44 84 LEU A N 1
ATOM 671 C CA . LEU A 1 84 ? -2.532 3.526 9.131 1.00 88.44 84 LEU A CA 1
ATOM 672 C C . LEU A 1 84 ? -2.627 4.754 10.041 1.00 88.44 84 LEU A C 1
ATOM 674 O O . LEU A 1 84 ? -3.367 5.683 9.724 1.00 88.44 84 LEU A O 1
ATOM 678 N N . SER A 1 85 ? -1.852 4.799 11.129 1.00 89.56 85 SER A N 1
ATOM 679 C CA . SER A 1 85 ? -1.811 5.967 12.017 1.00 89.56 85 SER A CA 1
ATOM 680 C C . SER A 1 85 ? -1.363 7.220 11.269 1.00 89.56 85 SER A C 1
ATOM 682 O O . SER A 1 85 ? -2.093 8.206 11.256 1.00 89.56 85 SER A O 1
ATOM 684 N N . THR A 1 86 ? -0.226 7.168 10.567 1.00 90.56 86 THR A N 1
ATOM 685 C CA . THR A 1 86 ? 0.300 8.311 9.803 1.00 90.56 86 THR A CA 1
ATOM 686 C C . THR A 1 86 ? -0.671 8.774 8.716 1.00 90.56 86 THR A C 1
ATOM 688 O O . THR A 1 86 ? -0.818 9.975 8.484 1.00 90.56 86 THR A O 1
ATOM 691 N N . THR A 1 87 ? -1.378 7.840 8.073 1.00 90.06 87 THR A N 1
ATOM 692 C CA . THR A 1 87 ? -2.427 8.165 7.094 1.00 90.06 87 THR A CA 1
ATOM 693 C C . THR A 1 87 ? -3.555 8.957 7.751 1.00 90.06 87 THR A C 1
ATOM 695 O O . THR A 1 87 ? -3.914 10.029 7.267 1.00 90.06 87 THR A O 1
ATOM 698 N N . GLN A 1 88 ? -4.084 8.472 8.879 1.00 92.12 88 GLN A N 1
ATOM 699 C CA . GLN A 1 88 ? -5.144 9.164 9.613 1.00 92.12 88 GLN A CA 1
ATOM 700 C C . GLN A 1 88 ? -4.691 10.540 10.116 1.00 92.12 88 GLN A C 1
ATOM 702 O O . GLN A 1 88 ? -5.438 11.505 9.982 1.00 92.12 88 GLN A O 1
ATOM 707 N N . ASP A 1 89 ? -3.467 10.648 10.640 1.00 92.62 89 ASP A N 1
ATOM 708 C CA . ASP A 1 89 ? -2.867 11.910 11.093 1.00 92.62 89 ASP A CA 1
ATOM 709 C C . ASP A 1 89 ? -2.805 12.940 9.964 1.00 92.62 89 ASP A C 1
ATOM 711 O O . ASP A 1 89 ? -3.224 14.086 10.134 1.00 92.62 89 ASP A O 1
ATOM 715 N N . THR A 1 90 ? -2.328 12.512 8.794 1.00 91.00 90 THR A N 1
ATOM 716 C CA . THR A 1 90 ? -2.189 13.376 7.618 1.00 91.00 90 THR A CA 1
ATOM 717 C C . THR A 1 90 ? -3.554 13.841 7.121 1.00 91.00 90 THR A C 1
ATOM 719 O O . THR A 1 90 ? -3.757 15.030 6.893 1.00 91.00 90 THR A O 1
ATOM 722 N N . LEU A 1 91 ? -4.520 12.929 6.990 1.00 91.62 91 LEU A N 1
ATOM 723 C CA . LEU A 1 91 ? -5.860 13.269 6.511 1.00 91.62 91 LEU A CA 1
ATOM 724 C C . LEU A 1 91 ? -6.631 14.161 7.495 1.00 91.62 91 LEU A C 1
ATOM 726 O O . LEU A 1 91 ? -7.407 15.012 7.061 1.00 91.62 91 LEU A O 1
ATOM 730 N N . LEU A 1 92 ? -6.405 13.999 8.802 1.00 93.94 92 LEU A N 1
ATOM 731 C CA . LEU A 1 92 ? -6.965 14.872 9.834 1.00 93.94 92 LEU A CA 1
ATOM 732 C C . LEU A 1 92 ? -6.344 16.275 9.769 1.00 93.94 92 LEU A C 1
ATOM 734 O O . LEU A 1 92 ? -7.070 17.265 9.800 1.00 93.94 92 LEU A O 1
ATOM 738 N N . ALA A 1 93 ? -5.019 16.373 9.617 1.00 92.75 93 ALA A N 1
ATOM 739 C CA . ALA A 1 93 ? -4.320 17.652 9.473 1.00 92.75 93 ALA A CA 1
ATOM 740 C C . ALA A 1 93 ? -4.740 18.419 8.206 1.00 92.75 93 ALA A C 1
ATOM 742 O O . ALA A 1 93 ? -4.782 19.647 8.210 1.00 92.75 93 ALA A O 1
ATOM 743 N N . LEU A 1 94 ? -5.089 17.695 7.139 1.00 92.12 94 LEU A N 1
ATOM 744 C CA . LEU A 1 94 ? -5.629 18.257 5.899 1.00 92.12 94 LEU A CA 1
ATOM 745 C C . LEU A 1 94 ? -7.130 18.596 5.978 1.00 92.12 94 LEU A C 1
ATOM 747 O O . LEU A 1 94 ? -7.678 19.123 5.013 1.00 92.12 94 LEU A O 1
ATOM 751 N N . GLY A 1 95 ? -7.809 18.287 7.089 1.00 93.00 95 GLY A N 1
ATOM 752 C CA . GLY A 1 95 ? -9.246 18.524 7.260 1.00 93.00 95 GLY A CA 1
ATOM 753 C C . GLY A 1 95 ? -10.147 17.619 6.410 1.00 93.00 95 GLY A C 1
ATOM 754 O O . GLY A 1 95 ? -11.323 17.924 6.235 1.00 93.00 95 GLY A O 1
ATOM 755 N N . ILE A 1 96 ? -9.609 16.519 5.868 1.00 93.06 96 ILE A N 1
ATOM 756 C CA . ILE A 1 96 ? -10.359 15.535 5.068 1.00 93.06 96 ILE A CA 1
ATOM 757 C C . ILE A 1 96 ? -11.126 14.575 5.987 1.00 93.06 96 ILE A C 1
ATOM 759 O O . ILE A 1 96 ? -12.250 14.181 5.682 1.00 93.06 96 ILE A O 1
ATOM 763 N N . LEU A 1 97 ? -10.522 14.202 7.118 1.00 92.00 97 LEU A N 1
ATOM 764 C CA . LEU A 1 97 ? -11.177 13.435 8.178 1.00 92.00 97 LEU A CA 1
ATOM 765 C C . LEU A 1 97 ? -11.617 14.360 9.312 1.00 92.00 97 LEU A C 1
ATOM 767 O O . LEU A 1 97 ? -10.907 15.298 9.660 1.00 92.00 97 LEU A O 1
ATOM 771 N N . SER A 1 98 ? -12.763 14.059 9.922 1.00 93.19 98 SER A N 1
ATOM 772 C CA . SER A 1 98 ? -13.246 14.757 11.124 1.00 93.19 98 SER A CA 1
ATOM 773 C C . SER A 1 98 ? -12.748 14.113 12.421 1.00 93.19 98 SER A C 1
ATOM 775 O O . SER A 1 98 ? -12.591 14.797 13.427 1.00 93.19 98 SER A O 1
ATOM 777 N N . GLU A 1 99 ? -12.481 12.806 12.401 1.00 92.75 99 GLU A N 1
ATOM 778 C CA . GLU A 1 99 ? -11.995 12.034 13.546 1.00 92.75 99 GLU A CA 1
ATOM 779 C C . GLU A 1 99 ? -11.171 10.822 13.088 1.00 92.75 99 GLU A C 1
ATOM 781 O O . GLU A 1 99 ? -11.261 10.392 11.934 1.00 92.75 99 GLU A O 1
ATOM 786 N N . LYS A 1 100 ? -10.372 10.261 14.004 1.00 92.31 100 LYS A N 1
ATOM 787 C CA . LYS A 1 100 ? -9.651 9.001 13.776 1.00 92.31 100 LYS A CA 1
ATOM 788 C C . LYS A 1 100 ? -10.496 7.824 14.236 1.00 92.31 100 LYS A C 1
ATOM 790 O O . LYS A 1 100 ? -11.171 7.901 15.259 1.00 92.31 100 LYS A O 1
ATOM 795 N N . LYS A 1 101 ? -10.378 6.709 13.527 1.00 90.81 101 LYS A N 1
ATOM 796 C CA . LYS A 1 101 ? -10.936 5.424 13.935 1.00 90.81 101 LYS A CA 1
ATOM 797 C C . LYS A 1 101 ? -9.882 4.577 14.659 1.00 90.81 101 LYS A C 1
ATOM 799 O O . LYS A 1 101 ? -8.692 4.677 14.329 1.00 90.81 101 LYS A O 1
ATOM 804 N N . PRO A 1 102 ? -10.306 3.730 15.615 1.00 89.12 102 PRO A N 1
ATOM 805 C CA . PRO A 1 102 ? -9.431 2.735 16.226 1.00 89.12 102 PRO A CA 1
ATOM 806 C C . PRO A 1 102 ? -8.808 1.828 15.160 1.00 89.12 102 PRO A C 1
ATOM 808 O O . PRO A 1 102 ? -9.465 1.467 14.179 1.00 89.12 102 PRO A O 1
ATOM 811 N N . LEU A 1 103 ? -7.536 1.468 15.337 1.00 84.50 103 LEU A N 1
ATOM 812 C CA . LEU A 1 103 ? -6.800 0.671 14.350 1.00 84.50 103 LEU A CA 1
ATOM 813 C C . LEU A 1 103 ? -7.388 -0.735 14.205 1.00 84.50 103 LEU A C 1
ATOM 815 O O . LEU A 1 103 ? -7.355 -1.302 13.120 1.00 84.50 103 LEU A O 1
ATOM 819 N N . GLU A 1 104 ? -8.006 -1.253 15.259 1.00 80.94 104 GLU A N 1
ATOM 820 C CA . GLU A 1 104 ? -8.682 -2.550 15.309 1.00 80.94 104 GLU A CA 1
ATOM 821 C C . GLU A 1 104 ? -9.879 -2.617 14.348 1.00 80.94 104 GLU A C 1
ATOM 823 O O . GLU A 1 104 ? -10.221 -3.683 13.840 1.00 80.94 104 GLU A O 1
ATOM 828 N N . VAL A 1 105 ? -10.508 -1.468 14.073 1.00 80.12 105 VAL A N 1
ATOM 829 C CA . VAL A 1 105 ? -11.611 -1.351 13.106 1.00 80.12 105 VAL A CA 1
ATOM 830 C C . VAL A 1 105 ? -11.075 -1.253 11.675 1.00 80.12 105 VAL A C 1
ATOM 832 O O . VAL A 1 105 ? -11.734 -1.675 10.730 1.00 80.12 105 VAL A O 1
ATOM 835 N N . LEU A 1 106 ? -9.879 -0.685 11.495 1.00 77.69 106 LEU A N 1
ATOM 836 C CA . LEU A 1 106 ? -9.285 -0.431 10.178 1.00 77.69 106 LEU A CA 1
ATOM 837 C C . LEU A 1 106 ? -8.453 -1.601 9.652 1.00 77.69 106 LEU A C 1
ATOM 839 O O . LEU A 1 106 ? -8.355 -1.799 8.442 1.00 77.69 106 LEU A O 1
ATOM 843 N N . SER A 1 107 ? -7.847 -2.366 10.552 1.00 76.62 107 SER A N 1
ATOM 844 C CA . SER A 1 107 ? -7.076 -3.556 10.235 1.00 76.62 107 SER A CA 1
ATOM 845 C C . SER A 1 107 ? -7.481 -4.677 11.168 1.00 76.62 107 SER A C 1
ATOM 847 O O . SER A 1 107 ? -7.246 -4.610 12.373 1.00 76.62 107 SER A O 1
ATOM 849 N N . GLN A 1 108 ? -8.028 -5.734 10.585 1.00 67.62 108 GLN A N 1
ATOM 850 C CA . GLN A 1 108 ? -8.086 -7.024 11.246 1.00 67.62 108 GLN A CA 1
ATOM 851 C C . GLN A 1 108 ? -6.930 -7.860 10.717 1.00 67.62 108 GLN A C 1
ATOM 853 O O . GLN A 1 108 ? -6.808 -8.074 9.507 1.00 67.62 108 GLN A O 1
ATOM 858 N N . THR A 1 109 ? -6.061 -8.310 11.622 1.00 61.03 109 THR A N 1
ATOM 859 C CA . THR A 1 109 ? -5.084 -9.340 11.286 1.00 61.03 109 THR A CA 1
ATOM 860 C C . THR A 1 109 ? -5.867 -10.616 11.056 1.00 61.03 109 THR A C 1
ATOM 862 O O . THR A 1 109 ? -6.421 -11.201 11.982 1.00 61.03 109 THR A O 1
ATOM 865 N N . LEU A 1 110 ? -5.970 -11.008 9.795 1.00 57.22 110 LEU A N 1
ATOM 866 C CA . LEU A 1 110 ? -6.448 -12.329 9.467 1.00 57.22 110 LEU A CA 1
ATOM 867 C C . LEU A 1 110 ? -5.253 -13.274 9.605 1.00 57.22 110 LEU A C 1
ATOM 869 O O . LEU A 1 110 ? -4.376 -13.285 8.740 1.00 57.22 110 LEU A O 1
ATOM 873 N N . ASP A 1 111 ? -5.197 -13.992 10.725 1.00 44.88 111 ASP A N 1
ATOM 874 C CA . ASP A 1 111 ? -4.224 -15.059 10.947 1.00 44.88 111 ASP A CA 1
ATOM 875 C C . ASP A 1 111 ? -4.522 -16.191 9.953 1.00 44.88 111 ASP A C 1
ATOM 877 O O . ASP A 1 111 ? -5.500 -16.928 10.111 1.00 44.88 111 ASP A O 1
ATOM 881 N N . PHE A 1 112 ? -3.713 -16.294 8.898 1.00 49.62 112 PHE A N 1
ATOM 882 C CA . PHE A 1 112 ? -3.769 -17.367 7.904 1.00 49.62 112 PHE A CA 1
ATOM 883 C C . PHE A 1 112 ? -2.389 -17.977 7.700 1.00 49.62 112 PHE A C 1
ATOM 885 O O . PHE A 1 112 ? -1.435 -17.194 7.481 1.00 49.62 112 PHE A O 1
#